Protein AF-C0CPM1-F1 (afdb_monomer_lite)

pLDDT: mean 82.63, std 15.67, range [38.72, 98.25]

Foldseek 3Di:
DDDDDAPQPFDDLLVPDPPWDKDQDDDPDDQDPVLQVQLVVVLCVVVVDPFDFPDKTWIATPNRTFIATCGPVDGRSRDDDRSGVSRVVSVVVSVVVVVVVVVVLVVLLVVLCVQQNPVLVVVLVVVVDPDLCSSCVSSVHDSVSVVVNLVSVCVVPPQWDDDDQWIFGSPPHTDIDGHDD

Structure (mmCIF, N/CA/C/O backbone):
data_AF-C0CPM1-F1
#
_entry.id   AF-C0CPM1-F1
#
loop_
_atom_site.group_PDB
_atom_site.id
_atom_site.type_symbol
_atom_site.label_atom_id
_atom_site.label_alt_id
_atom_site.label_comp_id
_atom_site.label_asym_id
_atom_site.label_entity_id
_atom_site.label_seq_id
_atom_site.pdbx_PDB_ins_code
_atom_site.Cartn_x
_atom_site.Cartn_y
_atom_site.Cartn_z
_atom_site.occupancy
_atom_site.B_iso_or_equiv
_atom_site.auth_seq_id
_atom_site.auth_comp_id
_atom_site.auth_asym_id
_atom_site.auth_atom_id
_atom_site.pdbx_PDB_model_num
ATOM 1 N N . MET A 1 1 ? -5.758 -14.896 -17.811 1.00 38.72 1 MET A N 1
ATOM 2 C CA . MET A 1 1 ? -4.512 -14.147 -17.535 1.00 38.72 1 MET A CA 1
ATOM 3 C C . MET A 1 1 ? -4.559 -12.844 -18.316 1.00 38.72 1 MET A C 1
ATOM 5 O O . MET A 1 1 ? -4.880 -12.919 -19.499 1.00 38.72 1 MET A O 1
ATOM 9 N N . PRO A 1 2 ? -4.287 -11.678 -17.707 1.00 47.44 2 PRO A N 1
ATOM 10 C CA . PRO A 1 2 ? -4.016 -10.478 -18.490 1.00 47.44 2 PRO A CA 1
ATOM 11 C C . PRO A 1 2 ? -2.809 -10.763 -19.391 1.00 47.44 2 PRO A C 1
ATOM 13 O O . PRO A 1 2 ? -1.779 -11.237 -18.920 1.00 47.44 2 PRO A O 1
ATOM 16 N N . SER A 1 3 ? -2.968 -10.552 -20.693 1.00 46.00 3 SER A N 1
ATOM 17 C CA . SER A 1 3 ? -1.900 -10.709 -21.679 1.00 46.00 3 SER A CA 1
ATOM 18 C C . SER A 1 3 ? -1.590 -9.335 -22.260 1.00 46.00 3 SER A C 1
ATOM 20 O O . SER A 1 3 ? -2.494 -8.619 -22.685 1.00 46.00 3 SER A O 1
ATOM 22 N N . PHE A 1 4 ? -0.315 -8.950 -22.231 1.00 62.12 4 PHE A N 1
ATOM 23 C CA . PHE A 1 4 ? 0.169 -7.730 -22.869 1.00 62.12 4 PHE A CA 1
ATOM 24 C C . PHE A 1 4 ? 1.006 -8.120 -24.078 1.00 62.12 4 PHE A C 1
ATOM 26 O O . PHE A 1 4 ? 1.959 -8.888 -23.960 1.00 62.12 4 PHE A O 1
ATOM 33 N N . TYR A 1 5 ? 0.634 -7.598 -25.243 1.00 59.12 5 TYR A N 1
ATOM 34 C CA . TYR A 1 5 ? 1.394 -7.802 -26.465 1.00 59.12 5 TYR A CA 1
ATOM 35 C C . TYR A 1 5 ? 2.477 -6.727 -26.563 1.00 59.12 5 TYR A C 1
ATOM 37 O O . TYR A 1 5 ? 2.170 -5.545 -26.723 1.00 59.12 5 TYR A O 1
ATOM 45 N N . LEU A 1 6 ? 3.741 -7.133 -26.445 1.00 64.19 6 LEU A N 1
ATOM 46 C CA . LEU A 1 6 ? 4.881 -6.251 -26.669 1.00 64.19 6 LEU A CA 1
ATOM 47 C C . LEU A 1 6 ? 5.277 -6.307 -28.145 1.00 64.19 6 LEU A C 1
ATOM 49 O O . LEU A 1 6 ? 5.733 -7.337 -28.641 1.00 64.19 6 LEU A O 1
ATOM 53 N N . GLY A 1 7 ? 5.130 -5.186 -28.849 1.00 62.69 7 GLY A N 1
ATOM 54 C CA . GLY A 1 7 ? 5.682 -5.017 -30.190 1.00 62.69 7 GLY A CA 1
ATOM 55 C C . GLY A 1 7 ? 7.200 -4.852 -30.127 1.00 62.69 7 GLY A C 1
ATOM 56 O O . GLY A 1 7 ? 7.696 -3.733 -30.191 1.00 62.69 7 GLY A O 1
ATOM 57 N N . LEU A 1 8 ? 7.941 -5.958 -30.003 1.00 66.25 8 LEU A N 1
ATOM 58 C CA . LEU A 1 8 ? 9.410 -5.963 -29.897 1.00 66.25 8 LEU A CA 1
ATOM 59 C C . LEU A 1 8 ? 10.130 -5.823 -31.251 1.00 66.25 8 LEU A C 1
ATOM 61 O O . LEU A 1 8 ? 11.308 -6.170 -31.374 1.00 66.25 8 LEU A O 1
ATOM 65 N N . SER A 1 9 ? 9.446 -5.325 -32.283 1.00 62.22 9 SER A N 1
ATOM 66 C CA . SER A 1 9 ? 10.083 -4.997 -33.559 1.00 62.22 9 SER A CA 1
ATOM 67 C C . SER A 1 9 ? 11.247 -4.041 -33.306 1.00 62.22 9 SER A C 1
ATOM 69 O O . SER A 1 9 ? 11.093 -3.069 -32.559 1.00 62.22 9 SER A O 1
ATOM 71 N N . ARG A 1 10 ? 12.410 -4.331 -33.904 1.00 56.56 10 ARG A N 1
ATOM 72 C CA . ARG A 1 10 ? 13.578 -3.447 -33.828 1.00 56.56 10 ARG A CA 1
ATOM 73 C C . ARG A 1 10 ? 13.168 -2.063 -34.327 1.00 56.56 10 ARG A C 1
ATOM 75 O O . ARG A 1 10 ? 12.603 -1.958 -35.414 1.00 56.56 10 ARG A O 1
ATOM 82 N N . LEU A 1 11 ? 13.420 -1.032 -33.524 1.00 55.28 11 LEU A N 1
ATOM 83 C CA . LEU A 1 11 ? 13.404 0.339 -34.020 1.00 55.28 11 LEU A CA 1
ATOM 84 C C . LEU A 1 11 ? 14.550 0.476 -35.034 1.00 55.28 11 LEU A C 1
ATOM 86 O O . LEU A 1 11 ? 15.657 -0.010 -34.788 1.00 55.28 11 LEU A O 1
ATOM 90 N N . TYR A 1 12 ? 14.255 1.058 -36.199 1.00 54.94 12 TYR A N 1
ATOM 91 C CA . TYR A 1 12 ? 15.292 1.515 -37.122 1.00 54.94 12 TYR A CA 1
ATOM 92 C C . TYR A 1 12 ? 16.168 2.547 -36.387 1.00 54.94 12 TYR A C 1
ATOM 94 O O . TYR A 1 12 ? 15.654 3.225 -35.493 1.00 54.94 12 TYR A O 1
ATOM 102 N N . PRO A 1 13 ? 17.476 2.641 -36.687 1.00 55.31 13 PRO A N 1
ATOM 103 C CA . PRO A 1 13 ? 18.354 3.603 -36.027 1.00 55.31 13 PRO A CA 1
ATOM 104 C C . PRO A 1 13 ? 17.777 5.017 -36.168 1.00 55.31 13 PRO A C 1
ATOM 106 O O . PRO A 1 13 ? 17.646 5.551 -37.268 1.00 55.31 13 PRO A O 1
ATOM 109 N N . LEU A 1 14 ? 17.401 5.597 -35.027 1.00 56.91 14 LEU A N 1
ATOM 110 C CA . LEU A 1 14 ? 16.623 6.836 -34.928 1.00 56.91 14 LEU A CA 1
ATOM 111 C C . LEU A 1 14 ? 17.344 8.052 -35.518 1.00 56.91 14 LEU A C 1
ATOM 113 O O . LEU A 1 14 ? 16.700 9.018 -35.911 1.00 56.91 14 LEU A O 1
ATOM 117 N N . GLY A 1 15 ? 18.674 7.990 -35.607 1.00 54.84 15 GLY A N 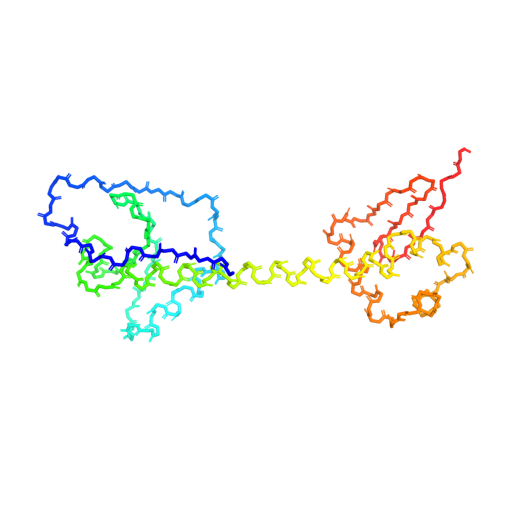1
ATOM 118 C CA . GLY A 1 15 ? 19.508 9.032 -36.203 1.00 54.84 15 GLY A CA 1
ATOM 119 C C . GLY A 1 15 ? 19.593 9.017 -37.734 1.00 54.84 15 GLY A C 1
ATOM 120 O O . GLY A 1 15 ? 20.201 9.925 -38.290 1.00 54.84 15 GLY A O 1
ATOM 121 N N . GLU A 1 16 ? 19.030 8.019 -38.426 1.00 53.62 16 GLU A N 1
ATOM 122 C CA . GLU A 1 16 ? 19.208 7.855 -39.883 1.00 53.62 16 GLU A CA 1
ATOM 123 C C . GLU A 1 16 ? 17.984 8.263 -40.723 1.00 53.62 16 GLU A C 1
ATOM 125 O O . GLU A 1 16 ? 18.062 8.272 -41.950 1.00 53.62 16 GLU A O 1
ATOM 130 N N . ASN A 1 17 ? 16.852 8.606 -40.098 1.00 53.59 17 ASN A N 1
ATOM 131 C CA . ASN A 1 17 ? 15.595 8.861 -40.806 1.00 53.59 17 ASN A CA 1
ATOM 132 C C . ASN A 1 17 ? 15.012 10.237 -40.443 1.00 53.59 17 ASN A C 1
ATOM 134 O O . ASN A 1 17 ? 14.315 10.390 -39.444 1.00 53.59 17 ASN A O 1
ATOM 138 N N . GLU A 1 18 ? 15.238 11.239 -41.300 1.00 53.31 18 GLU A N 1
ATOM 139 C CA . GLU A 1 18 ? 14.716 12.612 -41.135 1.00 53.31 18 GLU A CA 1
ATOM 140 C C . GLU A 1 18 ? 13.171 12.695 -41.150 1.00 53.31 18 GLU A C 1
ATOM 142 O O . GLU A 1 18 ? 12.595 13.728 -40.814 1.00 53.31 18 GLU A O 1
ATOM 147 N N . ALA A 1 19 ? 12.487 11.613 -41.543 1.00 51.62 19 ALA A N 1
ATOM 148 C CA . ALA A 1 19 ? 11.033 11.546 -41.682 1.00 51.62 19 ALA A CA 1
ATOM 149 C C . ALA A 1 19 ? 10.285 11.026 -40.435 1.00 51.62 19 ALA A C 1
ATOM 151 O O . ALA A 1 19 ? 9.052 11.056 -40.420 1.00 51.62 19 ALA A O 1
ATOM 152 N N . GLU A 1 20 ? 10.980 10.534 -39.402 1.00 55.59 20 GLU A N 1
ATOM 153 C CA . GLU A 1 20 ? 10.330 9.997 -38.199 1.00 55.59 20 GLU A CA 1
ATOM 154 C C . GLU A 1 20 ? 10.200 11.064 -37.102 1.00 55.59 20 GLU A C 1
ATOM 156 O O . GLU A 1 20 ? 11.176 11.529 -36.520 1.00 55.59 20 GLU A O 1
ATOM 161 N N . VAL A 1 21 ? 8.960 11.456 -36.797 1.00 56.69 21 VAL A N 1
ATOM 162 C CA . VAL A 1 21 ? 8.667 12.427 -35.735 1.00 56.69 21 VAL A CA 1
ATOM 163 C C . VAL A 1 21 ? 8.773 11.731 -34.377 1.00 56.69 21 VAL A C 1
ATOM 165 O O . VAL A 1 21 ? 7.881 10.977 -33.984 1.00 56.69 21 VAL A O 1
ATOM 168 N N . VAL A 1 22 ? 9.861 11.987 -33.651 1.00 57.53 22 VAL A N 1
ATOM 169 C CA . VAL A 1 22 ? 10.000 11.597 -32.242 1.00 57.53 22 VAL A CA 1
ATOM 170 C C . VAL A 1 22 ? 9.273 12.631 -31.385 1.00 57.53 22 VAL A C 1
ATOM 172 O O . VAL A 1 22 ? 9.709 13.774 -31.269 1.00 57.53 22 VAL A O 1
ATOM 175 N N . GLU A 1 23 ? 8.155 12.242 -30.772 1.00 58.88 23 GLU A N 1
ATOM 176 C CA . GLU A 1 23 ? 7.488 13.077 -29.772 1.00 58.88 23 GLU A CA 1
ATOM 177 C C . GLU A 1 23 ? 7.943 12.661 -28.368 1.00 58.88 23 GLU A C 1
ATOM 179 O O . GLU A 1 23 ? 7.639 11.561 -27.892 1.00 58.88 23 GLU A O 1
ATOM 184 N N . GLU A 1 24 ? 8.635 13.558 -27.662 1.00 55.34 24 GLU A N 1
ATOM 185 C CA . GLU A 1 24 ? 8.877 13.386 -26.231 1.00 55.34 24 GLU A CA 1
ATOM 186 C C . GLU A 1 24 ? 7.542 13.528 -25.483 1.00 55.34 24 GLU A C 1
ATOM 188 O O . GLU A 1 24 ? 6.875 14.567 -25.533 1.00 55.34 24 GLU A O 1
ATOM 193 N N . ARG A 1 25 ? 7.120 12.475 -24.774 1.00 56.03 25 ARG A N 1
ATOM 194 C CA . ARG A 1 25 ? 5.901 12.510 -23.956 1.00 56.03 25 ARG A CA 1
ATOM 195 C C . ARG A 1 25 ? 6.191 12.109 -22.521 1.00 56.03 25 ARG A C 1
ATOM 197 O O . ARG A 1 25 ? 6.781 11.072 -22.233 1.00 56.03 25 ARG A O 1
ATOM 204 N N . ARG A 1 26 ? 5.657 12.897 -21.587 1.00 51.38 26 ARG A N 1
ATOM 205 C CA . ARG A 1 26 ? 5.639 12.555 -20.160 1.00 51.38 26 ARG A CA 1
ATOM 206 C C . ARG A 1 26 ? 4.624 11.431 -19.922 1.00 51.38 26 ARG A C 1
ATOM 208 O O . ARG A 1 26 ? 3.449 11.578 -20.259 1.00 51.38 26 ARG A O 1
ATOM 215 N N . PHE A 1 27 ? 5.054 10.313 -19.332 1.00 54.59 27 PHE A N 1
ATOM 216 C CA . PHE A 1 27 ? 4.145 9.243 -18.906 1.00 54.59 27 PHE A CA 1
ATOM 217 C C . PHE A 1 27 ? 3.047 9.779 -17.967 1.00 54.59 27 PHE A C 1
ATOM 219 O O . PHE A 1 27 ? 3.302 10.639 -17.125 1.00 54.59 27 PHE A O 1
ATOM 226 N N . LYS A 1 28 ? 1.820 9.240 -18.085 1.00 47.41 28 LYS A N 1
ATOM 227 C CA . LYS A 1 28 ? 0.662 9.631 -17.250 1.00 47.41 28 LYS A CA 1
ATOM 228 C C . LYS A 1 28 ? 0.871 9.373 -15.750 1.00 47.41 28 LYS A C 1
ATOM 230 O O . LYS A 1 28 ? 0.289 10.085 -14.940 1.00 47.41 28 LYS A O 1
ATOM 235 N N . SER A 1 29 ? 1.685 8.382 -15.378 1.00 56.44 29 SER A N 1
ATOM 236 C CA . SER A 1 29 ? 2.079 8.103 -13.992 1.00 56.44 29 SER A CA 1
ATOM 237 C C . SER A 1 29 ? 3.554 8.435 -13.795 1.00 56.44 29 SER A C 1
ATOM 239 O O . SER A 1 29 ? 4.408 7.916 -14.516 1.00 56.44 29 SER A O 1
ATOM 241 N N . LYS A 1 30 ? 3.868 9.273 -12.806 1.00 65.75 30 LYS A N 1
ATOM 242 C CA . LYS A 1 30 ? 5.249 9.639 -12.488 1.00 65.75 30 LYS A CA 1
ATOM 243 C C . LYS A 1 30 ? 5.948 8.440 -11.835 1.00 65.75 30 LYS A C 1
ATOM 245 O O . LYS A 1 30 ? 5.470 7.936 -10.822 1.00 65.75 30 LYS A O 1
ATOM 250 N N . LEU A 1 31 ? 7.051 7.977 -12.421 1.00 79.00 31 LEU A N 1
ATOM 251 C CA . LEU A 1 31 ? 7.930 6.999 -11.777 1.00 79.00 31 LEU A CA 1
ATOM 252 C C . LEU A 1 31 ? 8.490 7.613 -10.493 1.00 79.00 31 LEU A C 1
ATOM 254 O O . LEU A 1 31 ? 8.891 8.780 -10.476 1.00 79.00 31 LEU A O 1
ATOM 258 N N . THR A 1 32 ? 8.497 6.835 -9.416 1.00 86.50 32 THR A N 1
ATOM 259 C CA . THR A 1 32 ? 9.147 7.237 -8.166 1.00 86.50 32 THR A CA 1
ATOM 260 C C . THR A 1 32 ? 10.669 7.104 -8.285 1.00 86.50 32 THR A C 1
ATOM 262 O O . THR A 1 32 ? 11.187 6.483 -9.213 1.00 86.50 32 THR A O 1
ATOM 265 N N . GLN A 1 33 ? 11.419 7.652 -7.326 1.00 84.56 33 GLN A N 1
ATOM 266 C CA . GLN A 1 33 ? 12.877 7.483 -7.323 1.00 84.56 33 GLN A CA 1
ATOM 267 C C . GLN A 1 33 ? 13.309 6.026 -7.101 1.00 84.56 33 GLN A C 1
ATOM 269 O O . GLN A 1 33 ? 14.330 5.597 -7.635 1.00 84.56 33 GLN A O 1
ATOM 274 N N . SER A 1 34 ? 12.532 5.242 -6.347 1.00 89.00 34 SER A N 1
ATOM 275 C CA . SER A 1 34 ? 12.764 3.801 -6.208 1.00 89.00 34 SER A CA 1
ATOM 276 C C . SER A 1 34 ? 12.484 3.051 -7.507 1.00 89.00 34 SER A C 1
ATOM 278 O O . SER A 1 34 ? 13.258 2.165 -7.853 1.00 89.00 34 SER A O 1
ATOM 280 N N . ASP A 1 35 ? 11.441 3.443 -8.249 1.00 88.56 35 ASP A N 1
ATOM 281 C CA . ASP A 1 35 ? 11.129 2.869 -9.564 1.00 88.56 35 ASP A CA 1
ATOM 282 C C . ASP A 1 35 ? 12.293 3.098 -10.540 1.00 88.56 35 ASP A C 1
ATOM 284 O O . ASP A 1 35 ? 12.771 2.163 -11.177 1.00 88.56 35 ASP A O 1
ATOM 288 N N . LEU A 1 36 ? 12.797 4.337 -10.609 1.00 85.62 36 LEU A N 1
ATOM 289 C CA . LEU A 1 36 ? 13.939 4.699 -11.453 1.00 85.62 36 LEU A CA 1
ATOM 290 C C . LEU A 1 36 ? 15.206 3.937 -11.061 1.00 85.62 36 LEU A C 1
ATOM 292 O O . LEU A 1 36 ? 15.891 3.395 -11.926 1.00 85.62 36 LEU A O 1
ATOM 296 N N . ARG A 1 37 ? 15.497 3.840 -9.759 1.00 89.25 37 ARG A N 1
ATOM 297 C CA . ARG A 1 37 ? 16.634 3.057 -9.261 1.00 89.25 37 ARG A CA 1
ATOM 298 C C . ARG A 1 37 ? 16.506 1.587 -9.654 1.00 89.25 37 ARG A C 1
ATOM 300 O O . ARG A 1 37 ? 17.475 1.011 -10.129 1.00 89.25 37 ARG A O 1
ATOM 307 N N . TRP A 1 38 ? 15.325 0.992 -9.489 1.00 92.31 38 TRP A N 1
ATOM 308 C CA . TRP A 1 38 ? 15.080 -0.397 -9.872 1.00 92.31 38 TRP A CA 1
ATOM 309 C C . TRP A 1 38 ? 15.298 -0.608 -11.374 1.00 92.31 38 TRP A C 1
ATOM 311 O O . TRP A 1 38 ? 16.003 -1.541 -11.756 1.00 92.31 38 TRP A O 1
ATOM 321 N N . LEU A 1 39 ? 14.764 0.280 -12.220 1.00 89.56 39 LEU A N 1
ATOM 322 C CA . LEU A 1 39 ? 14.945 0.213 -13.673 1.00 89.56 39 LEU A CA 1
ATOM 323 C C . LEU A 1 39 ? 16.423 0.287 -14.056 1.00 89.56 39 LEU A C 1
ATOM 325 O O . LEU A 1 39 ? 16.907 -0.592 -14.761 1.00 89.56 39 LEU A O 1
ATOM 329 N N . LEU A 1 40 ? 17.145 1.295 -13.560 1.00 87.12 40 LEU A N 1
ATOM 330 C CA . LEU A 1 40 ? 18.551 1.517 -13.900 1.00 87.12 40 LEU A CA 1
ATOM 331 C C . LEU A 1 40 ? 19.455 0.388 -13.416 1.00 87.12 40 LEU A C 1
ATOM 333 O O . LEU A 1 40 ? 20.308 -0.068 -14.173 1.00 87.12 40 LEU A O 1
ATOM 337 N N . THR A 1 41 ? 19.252 -0.099 -12.190 1.00 89.81 41 THR A N 1
ATOM 338 C CA . THR A 1 41 ? 20.017 -1.233 -11.666 1.00 89.81 41 THR A CA 1
ATOM 339 C C . THR A 1 41 ? 19.823 -2.469 -12.541 1.00 89.81 41 THR A C 1
ATOM 341 O O . THR A 1 41 ? 20.802 -3.088 -12.945 1.00 89.81 41 THR A O 1
ATOM 344 N N . ASN A 1 42 ? 18.581 -2.821 -12.890 1.00 91.44 42 ASN A N 1
ATOM 345 C CA . ASN A 1 42 ? 18.325 -3.997 -13.725 1.00 91.44 42 ASN A CA 1
ATOM 346 C C . ASN A 1 42 ? 18.818 -3.808 -15.163 1.00 91.44 42 ASN A C 1
ATOM 348 O O . ASN A 1 42 ? 19.394 -4.728 -15.733 1.00 91.44 42 ASN A O 1
ATOM 352 N N . TYR A 1 43 ? 18.643 -2.616 -15.731 1.00 87.94 43 TYR A N 1
ATOM 353 C CA . TYR A 1 43 ? 19.133 -2.281 -17.064 1.00 87.94 43 TYR A CA 1
ATOM 354 C C . TYR A 1 43 ? 20.656 -2.448 -17.164 1.00 87.94 43 TYR A C 1
ATOM 356 O O . TYR A 1 43 ? 21.137 -3.166 -18.042 1.00 87.94 43 TYR A O 1
ATOM 364 N N . LYS A 1 44 ? 21.405 -1.860 -16.219 1.00 86.25 44 LYS A N 1
ATOM 365 C CA . LYS A 1 44 ? 22.867 -1.991 -16.133 1.00 86.25 44 LYS A CA 1
ATOM 366 C C . LYS A 1 44 ? 23.301 -3.435 -15.947 1.00 86.25 44 LYS A C 1
ATOM 368 O O . LYS A 1 44 ? 24.175 -3.899 -16.670 1.00 86.25 44 LYS A O 1
ATOM 373 N N . ASN A 1 45 ? 22.657 -4.154 -15.029 1.00 89.56 45 ASN A N 1
ATOM 374 C CA . ASN A 1 45 ? 22.992 -5.547 -14.748 1.00 89.56 45 ASN A CA 1
ATOM 375 C C . ASN A 1 45 ? 22.785 -6.448 -15.976 1.00 89.56 45 ASN A C 1
ATOM 377 O O . ASN A 1 45 ? 23.621 -7.302 -16.250 1.00 89.56 45 ASN A O 1
ATOM 381 N N . ILE A 1 46 ? 21.693 -6.263 -16.726 1.00 89.19 46 ILE A N 1
ATOM 382 C CA . ILE A 1 46 ? 21.369 -7.104 -17.889 1.00 89.19 46 ILE A CA 1
ATOM 383 C C . ILE A 1 46 ?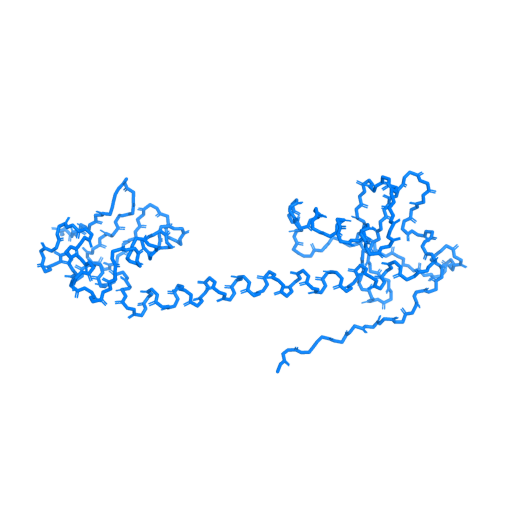 22.313 -6.826 -19.060 1.00 89.19 46 ILE A C 1
ATOM 385 O O . ILE A 1 46 ? 22.776 -7.765 -19.703 1.00 89.19 46 ILE A O 1
ATOM 389 N N . LEU A 1 47 ? 22.610 -5.554 -19.339 1.00 84.31 47 LEU A N 1
ATOM 390 C CA . LEU A 1 47 ? 23.509 -5.178 -20.434 1.00 84.31 47 LEU A CA 1
ATOM 391 C C . LEU A 1 47 ? 24.988 -5.181 -20.033 1.00 84.31 47 LEU A C 1
ATOM 393 O O . LEU A 1 47 ? 25.835 -4.909 -20.876 1.00 84.31 47 LEU A O 1
ATOM 397 N N . SER A 1 48 ? 25.297 -5.495 -18.770 1.00 85.25 48 SER A N 1
ATOM 398 C CA . SER A 1 48 ? 26.648 -5.397 -18.200 1.00 85.25 48 SER A CA 1
ATOM 399 C C . SER A 1 48 ? 27.290 -4.022 -18.446 1.00 85.25 48 SER A C 1
ATOM 401 O O . SER A 1 48 ? 28.466 -3.927 -18.780 1.00 85.25 48 SER A O 1
ATOM 403 N N . ILE A 1 49 ? 26.494 -2.954 -18.322 1.00 80.81 49 ILE A N 1
ATOM 404 C CA . ILE A 1 49 ? 26.941 -1.571 -18.533 1.00 80.81 49 ILE A CA 1
ATOM 405 C C . ILE A 1 49 ? 27.519 -1.025 -17.229 1.00 80.81 49 ILE A C 1
ATOM 407 O O . ILE A 1 49 ? 26.810 -0.911 -16.224 1.00 80.81 49 ILE A O 1
ATOM 411 N N . GLU A 1 50 ? 28.787 -0.628 -17.276 1.00 79.19 50 GLU A N 1
ATOM 412 C CA . GLU A 1 50 ? 29.465 0.079 -16.182 1.00 79.19 50 GLU A CA 1
ATOM 413 C C . GLU A 1 50 ? 29.314 1.606 -16.286 1.00 79.19 50 GLU A C 1
ATOM 415 O O . GLU A 1 50 ? 29.487 2.309 -15.289 1.00 79.19 50 GLU A O 1
ATOM 420 N N . ASP A 1 51 ? 28.908 2.110 -17.457 1.00 76.19 51 ASP A N 1
ATOM 421 C CA . ASP A 1 51 ? 28.781 3.537 -17.750 1.00 76.19 51 ASP A CA 1
ATOM 422 C C . ASP A 1 51 ? 27.871 4.276 -16.764 1.00 76.19 51 ASP A C 1
ATOM 424 O O . ASP A 1 51 ? 26.898 3.747 -16.196 1.00 76.19 51 ASP A O 1
ATOM 428 N N . THR A 1 52 ? 28.158 5.561 -16.579 1.00 80.94 52 THR A N 1
ATOM 429 C CA . THR A 1 52 ? 27.274 6.442 -15.819 1.00 80.94 52 THR A CA 1
ATOM 430 C C . THR A 1 52 ? 26.029 6.725 -16.650 1.00 80.94 52 THR A C 1
ATOM 432 O O . THR A 1 52 ? 26.113 7.215 -17.767 1.00 80.94 52 THR A O 1
ATOM 435 N N . ILE A 1 53 ? 24.859 6.418 -16.089 1.00 79.25 53 ILE A N 1
ATOM 436 C CA . ILE A 1 53 ? 23.575 6.764 -16.699 1.00 79.25 53 ILE A CA 1
ATOM 437 C C . ILE A 1 53 ? 23.084 8.034 -16.018 1.00 79.25 53 ILE A C 1
ATOM 439 O O . ILE A 1 53 ? 22.838 8.018 -14.811 1.00 79.25 53 ILE A O 1
ATOM 443 N N . GLU A 1 54 ? 22.943 9.114 -16.781 1.00 79.25 54 GLU A N 1
ATOM 444 C CA . GLU A 1 54 ? 22.516 10.412 -16.257 1.00 79.25 54 GLU A CA 1
ATOM 445 C C . GLU A 1 54 ? 21.007 10.447 -16.021 1.00 79.25 54 GLU A C 1
ATOM 447 O O . GLU A 1 54 ? 20.528 10.956 -15.005 1.00 79.25 54 GLU A O 1
ATOM 452 N N . SER A 1 55 ? 20.237 9.894 -16.960 1.00 77.31 55 SER A N 1
ATOM 453 C CA . SER A 1 55 ? 18.777 9.914 -16.899 1.00 77.31 55 SER A CA 1
ATOM 454 C C . SER A 1 55 ? 18.125 8.884 -17.824 1.00 77.31 55 SER A C 1
ATOM 456 O O . SER A 1 55 ? 18.775 8.298 -18.693 1.00 77.31 55 SER A O 1
ATOM 458 N N . ILE A 1 56 ? 16.815 8.684 -17.640 1.00 78.12 56 ILE A N 1
ATOM 459 C CA . ILE A 1 56 ? 15.959 7.937 -18.566 1.00 78.12 56 ILE A CA 1
ATOM 460 C C . ILE A 1 56 ? 15.017 8.924 -19.257 1.00 78.12 56 ILE A C 1
ATOM 462 O O . ILE A 1 56 ? 14.240 9.610 -18.585 1.00 78.12 56 ILE A O 1
ATOM 466 N N . SER A 1 57 ? 15.053 8.941 -20.585 1.00 75.00 57 SER A N 1
ATOM 467 C CA . SER A 1 57 ? 14.141 9.698 -21.444 1.00 75.00 57 SER A CA 1
ATOM 468 C C . SER A 1 57 ? 12.993 8.800 -21.894 1.00 75.00 57 SER A C 1
ATOM 470 O O . SER A 1 57 ? 13.213 7.672 -22.327 1.00 75.00 57 SER A O 1
ATOM 472 N N . ASN A 1 58 ? 11.757 9.287 -21.796 1.00 75.62 58 ASN A N 1
ATOM 473 C CA . ASN A 1 58 ? 10.570 8.553 -22.237 1.00 75.62 58 ASN A CA 1
ATOM 474 C C . ASN A 1 58 ? 10.110 9.101 -23.582 1.00 75.62 58 ASN A C 1
ATOM 476 O O . ASN A 1 58 ? 9.901 10.307 -23.711 1.00 75.62 58 ASN A O 1
ATOM 480 N N . TYR A 1 59 ? 9.905 8.226 -24.560 1.00 70.50 59 TYR A N 1
ATOM 481 C CA . TYR A 1 59 ? 9.555 8.639 -25.915 1.00 70.50 59 TYR A CA 1
ATOM 482 C C . TYR A 1 59 ? 8.455 7.760 -26.515 1.00 70.50 59 TYR A C 1
ATOM 484 O O . TYR A 1 59 ? 8.259 6.599 -26.133 1.00 70.50 59 TYR A O 1
ATOM 492 N N . GLU A 1 60 ? 7.716 8.326 -27.468 1.00 68.25 60 GLU A N 1
ATOM 493 C CA . GLU A 1 60 ? 6.764 7.600 -28.305 1.00 68.25 60 GLU A CA 1
ATOM 494 C C . GLU A 1 60 ? 7.156 7.776 -29.775 1.00 68.25 60 GLU A C 1
ATOM 496 O O . GLU A 1 60 ? 7.276 8.897 -30.260 1.00 68.25 60 GLU A O 1
ATOM 501 N N . ILE A 1 61 ? 7.362 6.663 -30.482 1.00 66.25 61 ILE A N 1
ATOM 502 C CA . ILE A 1 61 ? 7.742 6.644 -31.902 1.00 66.25 61 ILE A CA 1
ATOM 503 C C . ILE A 1 61 ? 6.809 5.683 -32.614 1.00 66.25 61 ILE A C 1
ATOM 505 O O . ILE A 1 61 ? 6.673 4.534 -32.198 1.00 66.25 61 ILE A O 1
ATOM 509 N N . ASN A 1 62 ? 6.121 6.136 -33.664 1.00 63.81 62 ASN A N 1
ATOM 510 C CA . ASN A 1 62 ? 5.165 5.308 -34.412 1.00 63.81 62 ASN A CA 1
ATOM 511 C C . ASN A 1 62 ? 4.146 4.575 -33.499 1.00 63.81 62 ASN A C 1
ATOM 513 O O . ASN A 1 62 ? 3.790 3.423 -33.746 1.00 63.81 62 ASN A O 1
ATOM 517 N N . LYS A 1 63 ? 3.680 5.236 -32.421 1.00 64.94 63 LYS A N 1
ATOM 518 C CA . LYS A 1 63 ? 2.808 4.694 -31.347 1.00 64.94 63 LYS A CA 1
ATOM 519 C C . LYS A 1 63 ? 3.447 3.634 -30.432 1.00 64.94 63 LYS A C 1
ATOM 521 O O . LYS A 1 63 ? 2.792 3.151 -29.506 1.00 64.94 63 LYS A O 1
ATOM 526 N N . LYS A 1 64 ? 4.714 3.274 -30.649 1.00 65.50 64 LYS A N 1
ATOM 527 C CA . LYS A 1 64 ? 5.518 2.452 -29.737 1.00 65.50 64 LYS A CA 1
ATOM 528 C C . LYS A 1 64 ? 6.048 3.351 -28.624 1.00 65.50 64 LYS A C 1
ATOM 530 O O . LYS A 1 64 ? 6.774 4.305 -28.884 1.00 65.50 64 LYS A O 1
ATOM 535 N N . ARG A 1 65 ? 5.674 3.052 -27.381 1.00 70.75 65 ARG A N 1
ATOM 536 C CA . ARG A 1 65 ? 6.179 3.754 -26.193 1.00 70.75 65 ARG A CA 1
ATOM 537 C C . ARG A 1 65 ? 7.381 3.017 -25.642 1.00 70.75 65 ARG A C 1
ATOM 539 O O . ARG A 1 65 ? 7.309 1.806 -25.445 1.00 70.75 65 ARG A O 1
ATOM 546 N N . SER A 1 66 ? 8.451 3.744 -25.365 1.00 73.00 66 SER A N 1
ATOM 547 C CA . SER A 1 66 ? 9.669 3.172 -24.808 1.00 73.00 66 SER A CA 1
ATOM 548 C C . SER A 1 66 ? 10.375 4.181 -23.908 1.00 73.00 66 SER A C 1
ATOM 550 O O . SER A 1 66 ? 9.993 5.350 -23.825 1.00 73.00 66 SER A O 1
ATOM 552 N N . GLY A 1 67 ? 11.393 3.702 -23.205 1.00 75.94 67 GLY A N 1
ATOM 553 C CA . GLY A 1 67 ? 12.384 4.563 -22.581 1.00 75.94 67 GLY A CA 1
ATOM 554 C C . GLY A 1 67 ? 13.742 4.349 -23.224 1.00 75.94 67 GLY A C 1
ATOM 555 O O . GLY A 1 67 ? 14.019 3.297 -23.808 1.00 75.94 67 GLY A O 1
ATOM 556 N N . GLY A 1 68 ? 14.580 5.361 -23.100 1.00 76.69 68 GLY A N 1
ATOM 557 C CA . GLY A 1 68 ? 15.961 5.359 -23.528 1.00 76.69 68 GLY A CA 1
ATOM 558 C C . GLY A 1 68 ? 16.855 5.894 -22.427 1.00 76.69 68 GLY A C 1
ATOM 559 O O . GLY A 1 68 ? 16.435 6.708 -21.609 1.00 76.69 68 GLY A O 1
ATOM 560 N N . VAL A 1 69 ? 18.073 5.382 -22.384 1.00 79.00 69 VAL A N 1
ATOM 561 C CA . VAL A 1 69 ? 19.096 5.799 -21.431 1.00 79.00 69 VAL A CA 1
ATOM 562 C C . VAL A 1 69 ? 19.966 6.866 -22.081 1.00 79.00 69 VAL A C 1
ATOM 564 O O . VAL A 1 69 ? 20.309 6.732 -23.251 1.00 79.00 69 VAL A O 1
ATOM 567 N N . ASN A 1 70 ? 20.304 7.894 -21.306 1.00 77.69 70 ASN A N 1
ATOM 568 C CA . ASN A 1 70 ? 21.228 8.952 -21.698 1.00 77.69 70 ASN A CA 1
ATOM 569 C C . ASN A 1 70 ? 22.502 8.788 -20.855 1.00 77.69 70 ASN A C 1
ATOM 571 O O . ASN A 1 70 ? 22.417 8.707 -19.619 1.00 77.69 70 ASN A O 1
ATOM 575 N N . THR A 1 71 ? 23.658 8.717 -21.507 1.00 78.50 71 THR A N 1
ATOM 576 C CA . THR A 1 71 ? 24.983 8.714 -20.873 1.00 78.50 71 THR A CA 1
ATOM 577 C C . THR A 1 71 ? 25.798 9.909 -21.379 1.00 78.50 71 THR A C 1
ATOM 579 O O . THR A 1 71 ? 25.386 10.568 -22.338 1.00 78.50 71 THR A O 1
ATOM 582 N N . PRO A 1 72 ? 26.958 10.209 -20.770 1.00 79.56 72 PRO A N 1
ATOM 583 C CA . PRO A 1 72 ? 27.849 11.246 -21.286 1.00 79.56 72 PRO A CA 1
ATOM 584 C C . PRO A 1 72 ? 28.344 10.984 -22.719 1.00 79.56 72 PRO A C 1
ATOM 586 O O . PRO A 1 72 ? 28.653 11.921 -23.452 1.00 79.56 72 PRO A O 1
ATOM 589 N N . GLU A 1 73 ? 28.453 9.715 -23.114 1.00 74.94 73 GLU A N 1
ATOM 590 C CA . GLU A 1 73 ? 29.032 9.285 -24.387 1.00 74.94 73 GLU A CA 1
ATOM 591 C C . GLU A 1 73 ? 27.990 9.085 -25.492 1.00 74.94 73 GLU A C 1
ATOM 593 O O . GLU A 1 73 ? 28.312 9.251 -26.670 1.00 74.94 73 GLU A O 1
ATOM 598 N N . TYR A 1 74 ? 26.754 8.717 -25.143 1.00 71.81 74 TYR A N 1
ATOM 599 C CA . TYR A 1 74 ? 25.677 8.520 -26.108 1.00 71.81 74 TYR A CA 1
ATOM 600 C C . TYR A 1 74 ? 24.306 8.871 -25.535 1.00 71.81 74 TYR A C 1
ATOM 602 O O . TYR A 1 74 ? 23.991 8.638 -24.368 1.00 71.81 74 TYR A O 1
ATOM 610 N N . ASP A 1 75 ? 23.465 9.407 -26.413 1.00 72.69 75 ASP A N 1
ATOM 611 C CA . ASP A 1 75 ? 22.078 9.727 -26.113 1.00 72.69 75 ASP A CA 1
ATOM 612 C C . ASP A 1 75 ? 21.132 8.640 -26.649 1.00 72.69 75 ASP A C 1
ATOM 614 O O . ASP A 1 75 ? 21.504 7.861 -27.530 1.00 72.69 75 ASP A O 1
ATOM 618 N N . TYR A 1 76 ? 19.884 8.608 -26.173 1.00 71.81 76 TYR A N 1
ATOM 619 C CA . TYR A 1 76 ? 18.909 7.580 -26.532 1.00 71.81 76 TYR A CA 1
ATOM 620 C C . TYR A 1 76 ? 18.576 7.516 -28.030 1.00 71.81 76 TYR A C 1
ATOM 622 O O . TYR A 1 76 ? 18.069 6.498 -28.509 1.00 71.81 76 TYR A O 1
ATOM 630 N N . LEU A 1 77 ? 18.841 8.596 -28.767 1.00 68.19 77 LEU A N 1
ATOM 631 C CA . LEU A 1 77 ? 18.680 8.680 -30.219 1.00 68.19 77 LEU A CA 1
ATOM 632 C C . LEU A 1 77 ? 19.780 7.921 -30.980 1.00 68.19 77 LEU A C 1
ATOM 634 O O . LEU A 1 77 ? 19.557 7.478 -32.105 1.00 68.19 77 LEU A O 1
ATOM 638 N N . SER A 1 78 ? 20.939 7.704 -30.357 1.00 64.81 78 SER A N 1
ATOM 639 C CA . SER A 1 78 ? 22.066 6.954 -30.928 1.00 64.81 78 SER A CA 1
ATOM 640 C C . SER A 1 78 ? 21.911 5.434 -30.764 1.00 64.81 78 SER A C 1
ATOM 642 O O . SER A 1 78 ? 22.800 4.663 -31.130 1.00 64.81 78 SER A O 1
ATOM 644 N N . ASN A 1 79 ? 20.782 4.976 -30.213 1.00 60.38 79 ASN A N 1
ATOM 645 C CA . ASN A 1 79 ? 20.606 3.600 -29.766 1.00 60.38 79 ASN A CA 1
ATOM 646 C C . ASN A 1 79 ? 20.320 2.642 -30.928 1.00 60.38 79 ASN A C 1
ATOM 648 O O . ASN A 1 79 ? 19.188 2.481 -31.380 1.00 60.38 79 ASN A O 1
ATOM 652 N N . SER A 1 80 ? 21.355 1.916 -31.337 1.00 54.25 80 SER A N 1
ATOM 653 C CA . SER A 1 80 ? 21.272 0.752 -32.215 1.00 54.25 80 SER A CA 1
ATOM 654 C C . SER A 1 80 ? 21.778 -0.462 -31.438 1.00 54.25 80 SER A C 1
ATOM 656 O O . SER A 1 80 ? 22.983 -0.568 -31.238 1.00 54.25 80 SER A O 1
ATOM 658 N N . SER A 1 81 ? 20.863 -1.321 -30.940 1.00 53.47 81 SER A N 1
ATOM 659 C CA . SER A 1 81 ? 21.072 -2.732 -30.488 1.00 53.47 81 SER A CA 1
ATOM 660 C C . SER A 1 81 ? 20.209 -3.167 -29.278 1.00 53.47 81 SER A C 1
ATOM 662 O O . SER A 1 81 ? 20.724 -3.638 -28.270 1.00 53.47 81 SER A O 1
ATOM 664 N N . GLY A 1 82 ? 18.874 -3.067 -29.346 1.00 59.81 82 GLY A N 1
ATOM 665 C CA . GLY A 1 82 ? 17.969 -3.782 -28.415 1.00 59.81 82 GLY A CA 1
ATOM 666 C C . GLY A 1 82 ? 17.765 -3.173 -27.018 1.00 59.81 82 GLY A C 1
ATOM 667 O O . GLY A 1 82 ? 17.019 -3.733 -26.211 1.00 59.81 82 GLY A O 1
ATOM 668 N N . GLN A 1 83 ? 18.372 -2.015 -26.747 1.00 72.06 83 GLN A N 1
ATOM 669 C CA . GLN A 1 83 ? 18.191 -1.234 -25.518 1.00 72.06 83 GLN A CA 1
ATOM 670 C C . GLN A 1 83 ? 16.733 -0.773 -25.307 1.00 72.06 83 GLN A C 1
ATOM 672 O O . GLN A 1 83 ? 16.222 -0.785 -24.187 1.00 72.06 83 GLN A O 1
ATOM 677 N N . ASP A 1 84 ? 16.031 -0.440 -26.393 1.00 71.19 84 ASP A N 1
ATOM 678 C CA . ASP A 1 84 ? 14.622 -0.029 -26.406 1.00 71.19 84 ASP A CA 1
ATOM 679 C C . ASP A 1 84 ? 13.685 -1.166 -25.969 1.00 71.19 84 ASP A C 1
ATOM 681 O O . ASP A 1 84 ? 12.783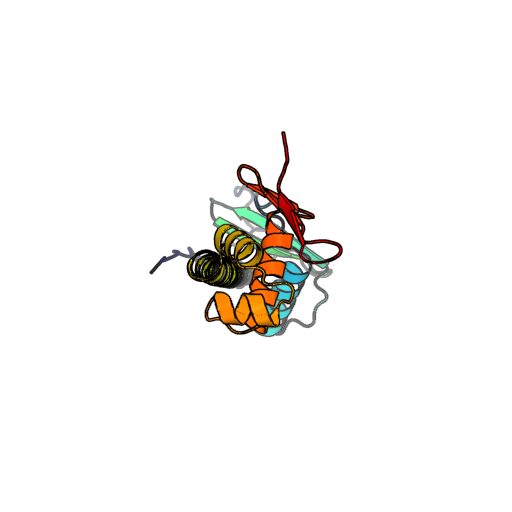 -0.985 -25.147 1.00 71.19 84 ASP A O 1
ATOM 685 N N . ASN A 1 85 ? 13.917 -2.364 -26.503 1.00 78.12 85 ASN A N 1
ATOM 686 C CA . ASN A 1 85 ? 13.135 -3.552 -26.197 1.00 78.12 85 ASN A CA 1
ATOM 687 C C . ASN A 1 85 ? 13.361 -3.998 -24.751 1.00 78.12 85 ASN A C 1
ATOM 689 O O . ASN A 1 85 ? 12.401 -4.353 -24.067 1.00 78.12 85 ASN A O 1
ATOM 693 N N . LEU A 1 86 ? 14.605 -3.927 -24.263 1.00 83.12 86 LEU A N 1
ATOM 694 C CA . LEU A 1 86 ? 14.903 -4.197 -22.861 1.00 83.12 86 LEU A CA 1
ATOM 695 C C . LEU A 1 86 ? 14.157 -3.227 -21.942 1.00 83.12 86 LEU A C 1
ATOM 697 O O . LEU A 1 86 ? 13.507 -3.660 -20.992 1.00 83.12 86 LEU A O 1
ATOM 701 N N . MET A 1 87 ? 14.204 -1.929 -22.239 1.00 82.81 87 MET A N 1
ATOM 702 C CA . MET A 1 87 ? 13.532 -0.931 -21.416 1.00 82.81 87 MET A CA 1
ATOM 703 C C . MET A 1 87 ? 12.010 -1.151 -21.374 1.00 82.81 87 MET A C 1
ATOM 705 O O . MET A 1 87 ? 11.408 -1.083 -20.305 1.00 82.81 87 MET A O 1
ATOM 709 N N . GLN A 1 88 ? 11.377 -1.510 -22.496 1.00 81.19 88 GLN A N 1
ATOM 710 C CA . GLN A 1 88 ? 9.956 -1.892 -22.521 1.00 81.19 88 GLN A CA 1
ATOM 711 C C . GLN A 1 88 ? 9.643 -3.120 -21.662 1.00 81.19 88 GLN A C 1
ATOM 713 O O . GLN A 1 88 ? 8.640 -3.122 -20.945 1.00 81.19 88 GLN A O 1
ATOM 718 N N . ILE A 1 89 ? 10.488 -4.154 -21.710 1.00 86.12 89 ILE A N 1
ATOM 719 C CA . ILE A 1 89 ? 10.328 -5.349 -20.872 1.00 86.12 89 ILE A CA 1
ATOM 720 C C . ILE A 1 89 ? 10.431 -4.971 -19.391 1.00 86.12 89 ILE A C 1
ATOM 722 O O . ILE A 1 89 ? 9.598 -5.397 -18.592 1.00 86.12 89 ILE A O 1
ATOM 726 N N . LEU A 1 90 ? 11.407 -4.137 -19.028 1.00 88.81 90 LEU A N 1
ATOM 727 C CA . LEU A 1 90 ? 11.594 -3.670 -17.655 1.00 88.81 90 LEU A CA 1
ATOM 728 C C . LEU A 1 90 ? 10.419 -2.811 -17.176 1.00 88.81 90 LEU A C 1
ATOM 730 O O . LEU A 1 90 ? 9.944 -3.014 -16.060 1.00 88.81 90 LEU A O 1
ATOM 734 N N . TYR A 1 91 ? 9.889 -1.917 -18.015 1.00 85.69 91 TYR A N 1
ATOM 735 C CA . TYR A 1 91 ? 8.670 -1.167 -17.703 1.00 85.69 91 TYR A CA 1
ATOM 736 C C . TYR A 1 91 ? 7.470 -2.076 -17.467 1.00 85.69 91 TYR A C 1
ATOM 738 O O . TYR A 1 91 ? 6.738 -1.886 -16.492 1.00 85.69 91 TYR A O 1
ATOM 746 N N . LEU A 1 92 ? 7.266 -3.064 -18.340 1.00 86.94 92 LEU A N 1
ATOM 747 C CA . LEU A 1 92 ? 6.175 -4.017 -18.196 1.00 86.94 92 LEU A CA 1
ATOM 748 C C . LEU A 1 92 ? 6.321 -4.806 -16.891 1.00 86.94 92 LEU A C 1
ATOM 750 O O . LEU A 1 92 ? 5.369 -4.887 -16.117 1.00 86.94 92 LEU A O 1
ATOM 754 N N . LEU A 1 93 ? 7.512 -5.335 -16.611 1.00 91.25 93 LEU A N 1
ATOM 755 C CA . LEU A 1 93 ? 7.776 -6.092 -15.391 1.00 91.25 93 LEU A CA 1
ATOM 756 C C . LEU A 1 93 ? 7.567 -5.235 -14.137 1.00 91.25 93 LEU A C 1
ATOM 758 O O . LEU A 1 93 ? 6.871 -5.665 -13.219 1.00 91.25 93 LEU A O 1
ATOM 762 N N . LEU A 1 94 ? 8.083 -4.003 -14.119 1.00 89.88 94 LEU A N 1
ATOM 763 C CA . LEU A 1 94 ? 7.851 -3.061 -13.025 1.00 89.88 94 LEU A CA 1
ATOM 764 C C . LEU A 1 94 ? 6.354 -2.794 -12.826 1.00 89.88 94 LEU A C 1
ATOM 766 O O . LEU A 1 94 ? 5.882 -2.773 -11.691 1.00 89.88 94 LEU A O 1
ATOM 770 N N . SER A 1 95 ? 5.591 -2.631 -13.911 1.00 87.31 95 SER A N 1
ATOM 771 C CA . SER A 1 95 ? 4.141 -2.435 -13.818 1.00 87.31 95 SER A CA 1
ATOM 772 C C . SER A 1 95 ? 3.437 -3.633 -13.176 1.00 87.31 95 SER A C 1
ATOM 774 O O . SER A 1 95 ? 2.556 -3.437 -12.345 1.00 87.31 95 SER A O 1
ATOM 776 N N . PHE A 1 96 ? 3.873 -4.862 -13.476 1.00 89.31 96 PHE A N 1
ATOM 777 C CA . PHE A 1 96 ? 3.343 -6.070 -12.847 1.00 89.31 96 PHE A CA 1
ATOM 778 C C . PHE A 1 96 ? 3.732 -6.195 -11.377 1.00 89.31 96 PHE A C 1
ATOM 780 O O . PHE A 1 96 ? 2.893 -6.589 -10.574 1.00 89.31 96 PHE A O 1
ATOM 787 N N . ILE A 1 97 ? 4.966 -5.839 -11.011 1.00 89.88 97 ILE A N 1
ATOM 788 C CA . ILE A 1 97 ? 5.411 -5.822 -9.610 1.00 89.88 97 ILE A CA 1
ATOM 789 C C . ILE A 1 97 ? 4.547 -4.851 -8.799 1.00 89.88 97 ILE A C 1
ATOM 791 O O . ILE A 1 97 ? 4.040 -5.209 -7.737 1.00 89.88 97 ILE A O 1
ATOM 795 N N . LYS A 1 98 ? 4.333 -3.637 -9.320 1.00 88.44 98 LYS A N 1
ATOM 796 C CA . LYS A 1 98 ? 3.492 -2.622 -8.670 1.00 88.44 98 LYS A CA 1
ATOM 797 C C . LYS A 1 98 ? 2.050 -3.089 -8.558 1.00 88.44 98 LYS A C 1
ATOM 799 O O . LYS A 1 98 ? 1.485 -3.048 -7.472 1.00 88.44 98 LYS A O 1
ATOM 804 N N . LEU A 1 99 ? 1.504 -3.612 -9.654 1.00 88.25 99 LEU A N 1
ATOM 805 C CA . LEU A 1 99 ? 0.161 -4.168 -9.677 1.00 88.25 99 LEU A CA 1
ATOM 806 C C . LEU A 1 99 ? 0.015 -5.270 -8.620 1.00 88.25 99 LEU A C 1
ATOM 808 O O . LEU A 1 99 ? -0.905 -5.214 -7.817 1.00 88.25 99 LEU A O 1
ATOM 812 N N . HIS A 1 100 ? 0.930 -6.240 -8.569 1.00 89.94 100 HIS A N 1
ATOM 813 C CA . HIS A 1 100 ? 0.894 -7.319 -7.579 1.00 89.94 100 HIS A CA 1
ATOM 814 C C . HIS A 1 100 ? 0.909 -6.792 -6.139 1.00 89.94 100 HIS A C 1
ATOM 816 O O . HIS A 1 100 ? 0.081 -7.216 -5.337 1.00 89.94 100 HIS A O 1
ATOM 822 N N . SER A 1 101 ? 1.778 -5.822 -5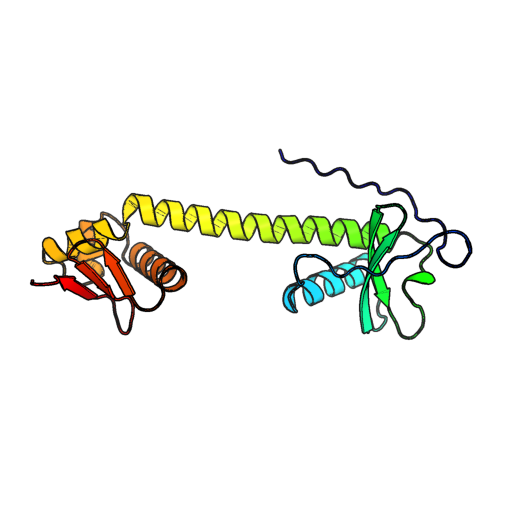.839 1.00 89.19 101 SER A N 1
ATOM 823 C CA . SER A 1 101 ? 1.828 -5.180 -4.522 1.00 89.19 101 SER A CA 1
ATOM 824 C C . SER A 1 101 ? 0.506 -4.493 -4.158 1.00 89.19 101 SER A C 1
ATOM 826 O O . SER A 1 101 ? 0.050 -4.605 -3.021 1.00 89.19 101 SER A O 1
ATOM 828 N N . GLU A 1 102 ? -0.119 -3.793 -5.110 1.00 89.19 102 GLU A N 1
ATOM 829 C CA . GLU A 1 102 ? -1.430 -3.157 -4.919 1.00 89.19 102 GLU A CA 1
ATOM 830 C C . GLU A 1 102 ? -2.523 -4.205 -4.656 1.00 89.19 102 GLU A C 1
ATOM 832 O O . GLU A 1 102 ? -3.338 -4.037 -3.748 1.00 89.19 102 GLU A O 1
ATOM 837 N N . TRP A 1 103 ? -2.526 -5.318 -5.400 1.00 91.19 103 TRP A N 1
ATOM 838 C CA . TRP A 1 103 ? -3.473 -6.416 -5.178 1.00 91.19 103 TRP A CA 1
ATOM 839 C C . TRP A 1 103 ? -3.318 -7.046 -3.798 1.00 91.19 103 TRP A C 1
ATOM 841 O O . TRP A 1 103 ? -4.328 -7.315 -3.150 1.00 91.19 103 TRP A O 1
ATOM 851 N N . ASP A 1 104 ? -2.090 -7.257 -3.331 1.00 90.81 104 ASP A N 1
ATOM 852 C CA . ASP A 1 104 ? -1.843 -7.830 -2.008 1.00 90.81 104 ASP A CA 1
ATOM 853 C C . ASP A 1 104 ? -2.352 -6.904 -0.895 1.00 90.81 104 ASP A C 1
ATOM 855 O O . ASP A 1 104 ? -2.936 -7.364 0.088 1.00 90.81 104 ASP A O 1
ATOM 859 N N . GLU A 1 105 ? -2.180 -5.588 -1.050 1.00 90.06 105 GLU A N 1
ATOM 860 C CA . GLU A 1 105 ? -2.724 -4.602 -0.113 1.00 90.06 105 GLU A CA 1
ATOM 861 C C . GLU A 1 105 ? -4.256 -4.596 -0.111 1.00 90.06 105 GLU A C 1
ATOM 863 O O . GLU A 1 105 ? -4.876 -4.623 0.956 1.00 90.06 105 GLU A O 1
ATOM 868 N N . LEU A 1 106 ? -4.877 -4.641 -1.293 1.00 91.75 106 LEU A N 1
ATOM 869 C CA . LEU A 1 106 ? -6.330 -4.741 -1.428 1.00 91.75 106 LEU A CA 1
ATOM 870 C C . LEU A 1 106 ? -6.874 -6.045 -0.835 1.00 91.75 106 LEU A C 1
ATOM 872 O O . LEU A 1 106 ? -7.910 -6.020 -0.170 1.00 91.75 106 LEU A O 1
ATOM 876 N N . ALA A 1 107 ? -6.182 -7.167 -1.033 1.00 93.38 107 ALA A N 1
ATOM 877 C CA . ALA A 1 107 ? -6.562 -8.462 -0.481 1.00 93.38 107 ALA A CA 1
ATOM 878 C C . ALA A 1 107 ? -6.493 -8.464 1.054 1.00 93.38 107 ALA A C 1
ATOM 880 O O . ALA A 1 107 ? -7.444 -8.907 1.705 1.00 93.38 107 ALA A O 1
ATOM 881 N N . ARG A 1 108 ? -5.423 -7.904 1.641 1.00 93.19 108 ARG A N 1
ATOM 882 C CA . ARG A 1 108 ? -5.314 -7.711 3.099 1.00 93.19 108 ARG A CA 1
ATOM 883 C C . ARG A 1 108 ? -6.444 -6.835 3.625 1.00 93.19 108 ARG A C 1
ATOM 885 O O . ARG A 1 108 ? -7.165 -7.246 4.531 1.00 93.19 108 ARG A O 1
ATOM 892 N N . LEU A 1 109 ? -6.664 -5.673 3.008 1.00 94.75 109 LEU A N 1
ATOM 893 C CA . LEU A 1 109 ? -7.729 -4.752 3.400 1.00 94.75 109 LEU A CA 1
ATOM 894 C C . LEU A 1 109 ? -9.119 -5.390 3.285 1.00 94.75 109 LEU A C 1
ATOM 896 O O . LEU A 1 109 ? -9.983 -5.145 4.127 1.00 94.75 109 LEU A O 1
ATOM 900 N N . TRP A 1 110 ? -9.356 -6.211 2.262 1.00 95.56 110 TRP A N 1
ATOM 901 C CA . TRP A 1 110 ? -10.594 -6.973 2.132 1.00 95.56 110 TRP A CA 1
ATOM 902 C C . TRP A 1 110 ? -10.771 -7.964 3.288 1.00 95.56 110 TRP A C 1
ATOM 904 O O . TRP A 1 110 ? -11.843 -7.999 3.891 1.00 95.56 110 TRP A O 1
ATOM 914 N N . GLY A 1 111 ? -9.715 -8.701 3.651 1.00 97.00 111 GLY A N 1
ATOM 915 C CA . GLY A 1 111 ? -9.708 -9.592 4.815 1.00 97.00 111 GLY A CA 1
ATOM 916 C C . GLY A 1 111 ? -10.019 -8.855 6.120 1.00 97.00 111 GLY A C 1
ATOM 917 O O . GLY A 1 111 ? -10.940 -9.245 6.839 1.00 97.00 111 GLY A O 1
ATOM 918 N N . TYR A 1 112 ? -9.340 -7.730 6.370 1.00 97.94 112 TYR A N 1
ATOM 919 C CA . TYR A 1 112 ? -9.578 -6.896 7.551 1.00 97.94 112 TYR A CA 1
ATOM 920 C C . TYR A 1 112 ? -11.021 -6.389 7.611 1.00 97.94 112 TYR A C 1
ATOM 922 O O . TYR A 1 112 ? -11.660 -6.478 8.658 1.00 97.94 112 TYR A O 1
ATOM 930 N N . ASN A 1 113 ? -11.567 -5.887 6.497 1.00 96.75 113 ASN A N 1
ATOM 931 C CA . ASN A 1 113 ? -12.952 -5.405 6.462 1.00 96.75 113 ASN A CA 1
ATOM 932 C C . ASN A 1 113 ? -13.962 -6.528 6.708 1.00 96.75 113 ASN A C 1
ATOM 934 O O . ASN A 1 113 ? -15.013 -6.276 7.290 1.00 96.75 113 ASN A O 1
ATOM 938 N N . ARG A 1 114 ? -13.653 -7.745 6.249 1.00 96.50 114 ARG A N 1
ATOM 939 C CA . ARG A 1 114 ? -14.529 -8.906 6.397 1.00 96.50 114 ARG A CA 1
ATOM 940 C C . ARG A 1 114 ? -14.579 -9.426 7.832 1.00 96.50 114 ARG A C 1
ATOM 942 O O . ARG A 1 114 ? -15.664 -9.766 8.286 1.00 96.50 114 ARG A O 1
ATOM 949 N N . LEU A 1 115 ? -13.430 -9.549 8.498 1.00 95.94 115 LEU A N 1
ATOM 950 C CA . LEU A 1 115 ? -13.346 -10.130 9.846 1.00 95.94 115 LEU A CA 1
ATOM 951 C C . LEU A 1 115 ? -13.558 -9.094 10.951 1.00 95.94 115 LEU A C 1
ATOM 953 O O . LEU A 1 115 ? -14.175 -9.389 11.965 1.00 95.94 115 LEU A O 1
ATOM 957 N N . ILE A 1 116 ? -13.053 -7.878 10.747 1.00 97.81 116 ILE A N 1
ATOM 958 C CA . ILE A 1 116 ? -13.074 -6.813 11.748 1.00 97.81 116 ILE A CA 1
ATOM 959 C C . ILE A 1 116 ? -14.042 -5.723 11.289 1.00 97.81 116 ILE A C 1
ATOM 961 O O . ILE A 1 116 ? -15.094 -5.513 11.886 1.00 97.81 116 ILE A O 1
ATOM 965 N N . GLY A 1 117 ? -13.703 -5.026 10.201 1.00 96.56 117 GLY A N 1
ATOM 966 C CA . GLY A 1 117 ? -14.406 -3.814 9.776 1.00 96.56 117 GLY A CA 1
ATOM 967 C C . GLY A 1 117 ? -14.449 -2.721 10.857 1.00 96.56 117 GLY A C 1
ATOM 968 O O . GLY A 1 117 ? -14.129 -2.924 12.026 1.00 96.56 117 GLY A O 1
ATOM 969 N N . LEU A 1 118 ? -14.876 -1.514 10.492 1.00 97.31 118 LEU A N 1
ATOM 970 C CA . LEU A 1 118 ? -15.062 -0.469 11.506 1.00 97.31 118 LEU A CA 1
ATOM 971 C C . LEU A 1 118 ? -16.247 -0.776 12.435 1.00 97.31 118 LEU A C 1
ATOM 973 O O . LEU A 1 118 ? -16.214 -0.415 13.608 1.00 97.31 118 LEU A O 1
ATOM 977 N N . MET A 1 119 ? -17.254 -1.497 11.934 1.00 97.25 119 MET A N 1
ATOM 978 C CA . MET A 1 119 ? -18.393 -1.918 12.746 1.00 97.25 119 MET A CA 1
ATOM 979 C C . MET A 1 119 ? -18.006 -2.965 13.796 1.00 97.25 119 MET A C 1
ATOM 981 O O . MET A 1 119 ? -18.512 -2.903 14.908 1.00 97.25 119 MET A O 1
ATOM 985 N N . GLY A 1 120 ? -17.081 -3.887 13.503 1.00 97.69 120 GLY A N 1
ATOM 986 C CA . GLY A 1 120 ? -16.589 -4.825 14.516 1.00 97.69 120 GLY A CA 1
ATOM 987 C C . GLY A 1 120 ? -15.819 -4.119 15.629 1.00 97.69 120 GLY A C 1
ATOM 988 O O . GLY A 1 120 ? -16.019 -4.449 16.792 1.00 97.69 120 GLY A O 1
ATOM 989 N N . ILE A 1 121 ? -15.030 -3.086 15.303 1.00 97.81 121 ILE A N 1
ATOM 990 C CA . ILE A 1 121 ? -14.373 -2.237 16.314 1.00 97.81 121 ILE A CA 1
ATOM 991 C C . ILE A 1 121 ? -15.416 -1.557 17.216 1.00 97.81 121 ILE A C 1
ATOM 993 O O . ILE A 1 121 ? -15.281 -1.578 18.438 1.00 97.81 121 ILE A O 1
ATOM 997 N N . ILE A 1 122 ? -16.470 -0.983 16.626 1.00 97.56 122 ILE A N 1
ATOM 998 C CA . ILE A 1 122 ? -17.565 -0.347 17.376 1.00 97.56 122 ILE A CA 1
ATOM 999 C C . ILE A 1 122 ? -18.298 -1.377 18.246 1.00 97.56 122 ILE A C 1
ATOM 1001 O O . ILE A 1 122 ? -18.519 -1.134 19.427 1.00 97.56 122 ILE A O 1
ATOM 1005 N N . ASN A 1 123 ? -18.623 -2.549 17.701 1.00 97.62 123 ASN A N 1
ATOM 1006 C CA . ASN A 1 123 ? -19.307 -3.604 18.443 1.00 97.62 123 ASN A CA 1
ATOM 1007 C C . ASN A 1 123 ? -18.467 -4.112 19.613 1.00 97.62 123 ASN A C 1
ATOM 1009 O O . ASN A 1 123 ? -18.999 -4.229 20.711 1.00 97.62 123 ASN A O 1
ATOM 1013 N N . ALA A 1 124 ? -17.171 -4.358 19.420 1.00 97.75 124 ALA A N 1
ATOM 1014 C CA . ALA A 1 124 ? -16.279 -4.770 20.502 1.00 97.75 124 ALA A CA 1
ATOM 1015 C C . ALA A 1 124 ? -16.243 -3.715 21.622 1.00 97.75 124 ALA A C 1
ATOM 1017 O O . ALA A 1 124 ? -16.333 -4.052 22.801 1.00 97.75 124 ALA A O 1
ATOM 1018 N N . TYR A 1 125 ? -16.211 -2.429 21.258 1.00 96.19 125 TYR A N 1
ATOM 1019 C CA . TYR A 1 125 ? -16.336 -1.337 22.223 1.00 96.19 125 TYR A CA 1
ATOM 1020 C C . TYR A 1 125 ? -17.674 -1.370 22.984 1.00 96.19 125 TYR A C 1
ATOM 1022 O O . TYR A 1 125 ? -17.675 -1.293 24.210 1.00 96.19 125 TYR A O 1
ATOM 1030 N N . ILE A 1 126 ? -18.803 -1.547 22.288 1.00 96.19 126 ILE A N 1
ATOM 1031 C CA . ILE A 1 126 ? -20.139 -1.665 22.907 1.00 96.19 126 ILE A CA 1
ATOM 1032 C C . ILE A 1 126 ? -20.215 -2.879 23.852 1.00 96.19 126 ILE A C 1
ATOM 1034 O O . ILE A 1 126 ? -20.876 -2.814 24.885 1.00 96.19 126 ILE A O 1
ATOM 1038 N N . HIS A 1 127 ? -19.503 -3.967 23.543 1.00 97.06 127 HIS A N 1
ATOM 1039 C CA . HIS A 1 127 ? -19.389 -5.151 24.406 1.00 97.06 127 HIS A CA 1
ATOM 1040 C C . HIS A 1 127 ? -18.453 -4.943 25.609 1.00 97.06 127 HIS A C 1
ATOM 1042 O O . HIS A 1 127 ? -18.244 -5.865 26.395 1.00 97.06 127 HIS A O 1
ATOM 1048 N N . GLY A 1 128 ? -17.910 -3.736 25.780 1.00 96.19 128 GLY A N 1
ATOM 1049 C CA . GLY A 1 128 ? -17.083 -3.363 26.918 1.00 96.19 128 GLY A CA 1
ATOM 1050 C C . GLY A 1 128 ? -15.609 -3.730 26.771 1.00 96.19 128 GLY A C 1
ATOM 1051 O O . GLY A 1 128 ? -14.892 -3.641 27.764 1.00 96.19 128 GLY A O 1
ATOM 1052 N N . CYS A 1 129 ? -15.138 -4.111 25.577 1.00 96.94 129 CYS A N 1
ATOM 1053 C CA . CYS A 1 129 ? -13.713 -4.343 25.344 1.00 96.94 129 CYS A CA 1
ATOM 1054 C C . CYS A 1 129 ? -12.934 -3.025 25.474 1.00 96.94 129 CYS A C 1
ATOM 1056 O O . CYS A 1 129 ? -13.182 -2.067 24.737 1.00 96.94 129 CYS A O 1
ATOM 1058 N N . GLN A 1 130 ? -11.964 -2.987 26.386 1.00 91.31 130 GLN A N 1
ATOM 1059 C CA . GLN A 1 130 ? -11.140 -1.808 26.677 1.00 91.31 130 GLN A CA 1
ATOM 1060 C C . GLN A 1 130 ? -9.708 -1.939 26.154 1.00 91.31 130 GLN A C 1
ATOM 1062 O O . GLN A 1 130 ? -8.998 -0.939 26.034 1.00 91.31 130 GLN A O 1
ATOM 1067 N N . THR A 1 131 ? -9.271 -3.160 25.840 1.00 95.12 131 THR A N 1
ATOM 1068 C CA . THR A 1 131 ? -7.915 -3.443 25.353 1.00 95.12 131 THR A CA 1
ATOM 1069 C C . THR A 1 131 ? -7.934 -4.072 23.961 1.00 95.12 131 THR A C 1
ATOM 1071 O O . THR A 1 131 ? -8.915 -4.697 23.560 1.00 95.12 131 THR A O 1
ATOM 1074 N N . LEU A 1 132 ? -6.826 -3.942 23.216 1.00 95.62 132 LEU A N 1
ATOM 1075 C CA . LEU A 1 132 ? -6.669 -4.633 21.927 1.00 95.62 132 LEU A CA 1
ATOM 1076 C C . LEU A 1 132 ? -6.754 -6.152 22.086 1.00 95.62 132 LEU A C 1
ATOM 1078 O O . LEU A 1 132 ? -7.314 -6.814 21.221 1.00 95.62 132 LEU A O 1
ATOM 1082 N N . TYR A 1 133 ? -6.249 -6.684 23.199 1.00 97.31 133 TYR A N 1
ATOM 1083 C CA . TYR A 1 133 ? -6.349 -8.100 23.531 1.00 97.31 133 TYR A CA 1
ATOM 1084 C C . TYR A 1 133 ? -7.813 -8.553 23.649 1.00 97.31 133 TYR A C 1
ATOM 1086 O O . TYR A 1 133 ? -8.218 -9.517 23.004 1.00 97.31 133 TYR A O 1
ATOM 1094 N N . GLU A 1 134 ? -8.630 -7.824 24.415 1.00 98.12 134 GLU A N 1
ATOM 1095 C CA . GLU A 1 134 ? -10.061 -8.121 24.568 1.00 98.12 134 GLU A CA 1
ATOM 1096 C C . GLU A 1 134 ? -10.825 -7.967 23.253 1.00 98.12 134 GLU A C 1
ATOM 1098 O O . GLU A 1 134 ? -11.629 -8.829 22.908 1.00 98.12 134 GLU A O 1
ATOM 1103 N N . MET A 1 135 ? -10.554 -6.897 22.498 1.00 98.00 135 MET A N 1
ATOM 1104 C CA . MET A 1 135 ? -11.177 -6.683 21.191 1.00 98.00 135 MET A CA 1
ATOM 1105 C C . MET A 1 135 ? -10.823 -7.802 20.209 1.00 98.00 135 MET A C 1
ATOM 1107 O O . MET A 1 135 ? -11.699 -8.289 19.501 1.00 98.00 135 MET A O 1
ATOM 1111 N N . ALA A 1 136 ? -9.558 -8.224 20.165 1.00 98.19 136 ALA A N 1
ATOM 1112 C CA . ALA A 1 136 ? -9.107 -9.303 19.295 1.00 98.19 136 ALA A CA 1
ATOM 1113 C C . ALA A 1 136 ? -9.772 -10.636 19.668 1.00 98.19 136 ALA A C 1
ATOM 1115 O O . ALA A 1 136 ? -10.273 -11.329 18.786 1.00 98.19 136 ALA A O 1
ATOM 1116 N N . ALA A 1 137 ? -9.872 -10.939 20.968 1.00 98.19 137 ALA A N 1
ATOM 1117 C CA . ALA A 1 137 ? -10.588 -12.114 21.459 1.00 98.19 137 ALA A CA 1
ATOM 1118 C C . ALA A 1 137 ? -12.087 -12.078 21.107 1.00 98.19 137 ALA A C 1
ATOM 1120 O O . ALA A 1 137 ? -12.639 -13.094 20.694 1.00 98.19 137 ALA A O 1
ATOM 1121 N N . TYR A 1 138 ? -12.741 -10.916 21.219 1.00 98.25 138 TYR A N 1
ATOM 1122 C CA . TYR A 1 138 ? -14.146 -10.743 20.829 1.00 98.25 138 TYR A CA 1
ATOM 1123 C C . TYR A 1 138 ? -14.371 -10.936 19.320 1.00 98.25 138 TYR A C 1
ATOM 1125 O O . TYR A 1 138 ? -15.381 -11.503 18.909 1.00 98.25 138 TYR A O 1
ATOM 1133 N N . LEU A 1 139 ? -13.430 -10.469 18.497 1.00 97.88 139 LEU A N 1
ATOM 1134 C CA . LEU A 1 139 ? -13.485 -10.552 17.034 1.00 97.88 139 LEU A CA 1
ATOM 1135 C C . LEU A 1 139 ? -12.979 -11.893 16.473 1.00 97.88 139 LEU A C 1
ATOM 1137 O O . LEU A 1 139 ? -12.993 -12.066 15.257 1.00 97.88 139 LEU A O 1
ATOM 1141 N N . ASP A 1 140 ? -12.530 -12.813 17.334 1.00 97.81 140 ASP A N 1
ATOM 1142 C CA . ASP A 1 140 ? -11.909 -14.095 16.969 1.00 97.81 140 ASP A CA 1
ATOM 1143 C C . ASP A 1 140 ? -10.722 -13.936 15.995 1.00 97.81 140 ASP A C 1
ATOM 1145 O O . ASP A 1 140 ? -10.584 -14.626 14.983 1.00 97.81 140 ASP A O 1
ATOM 1149 N N . VAL A 1 141 ? -9.850 -12.966 16.289 1.00 98.06 141 VAL A N 1
ATOM 1150 C CA . VAL A 1 141 ? -8.612 -12.697 15.542 1.00 98.06 141 VAL A CA 1
ATOM 1151 C C . VAL A 1 141 ? -7.424 -12.561 16.492 1.00 98.06 141 VAL A C 1
ATOM 1153 O O . VAL A 1 141 ? -7.577 -12.401 17.701 1.00 98.06 141 VAL A O 1
ATOM 1156 N N . THR A 1 142 ? -6.203 -12.598 15.960 1.00 98.19 142 THR A N 1
ATOM 1157 C CA . THR A 1 142 ? -5.010 -12.308 16.766 1.00 98.19 142 THR A CA 1
ATOM 1158 C C . THR A 1 142 ? -4.871 -10.803 17.014 1.00 98.19 142 THR A C 1
ATOM 1160 O O . THR A 1 142 ? -5.294 -9.984 16.193 1.00 98.19 142 THR A O 1
ATOM 1163 N N . GLU A 1 143 ? -4.235 -10.415 18.125 1.00 97.56 143 GLU A N 1
ATOM 1164 C CA . GLU A 1 143 ? -3.966 -8.997 18.418 1.00 97.56 143 GLU A CA 1
ATOM 1165 C C . GLU A 1 143 ? -3.135 -8.337 17.307 1.00 97.56 143 GLU A C 1
ATOM 1167 O O . GLU A 1 143 ? -3.405 -7.199 16.928 1.00 97.56 143 GLU A O 1
ATOM 1172 N N . GLU A 1 144 ? -2.168 -9.065 16.740 1.00 97.81 144 GLU A N 1
ATOM 1173 C CA . GLU A 1 144 ? -1.345 -8.576 15.631 1.00 97.81 144 GLU A CA 1
ATOM 1174 C C . GLU A 1 144 ? -2.192 -8.285 14.388 1.00 97.81 144 GLU A C 1
ATOM 1176 O O . GLU A 1 144 ? -2.096 -7.204 13.813 1.00 97.81 144 GLU A O 1
ATOM 1181 N N . TYR A 1 145 ? -3.107 -9.193 14.031 1.00 97.62 145 TYR A N 1
ATOM 1182 C CA . TYR A 1 145 ? -4.009 -8.997 12.897 1.00 97.62 145 TYR A CA 1
ATOM 1183 C C . TYR A 1 145 ? -4.930 -7.784 13.099 1.00 97.62 145 TYR A C 1
ATOM 1185 O O . TYR A 1 145 ? -5.157 -7.001 12.174 1.00 97.62 145 TYR A O 1
ATOM 1193 N N . LEU A 1 146 ? -5.425 -7.577 14.326 1.00 98.00 146 LEU A N 1
ATOM 1194 C CA . LEU A 1 146 ? -6.196 -6.384 14.678 1.00 98.00 146 LEU A CA 1
ATOM 1195 C C . LEU A 1 146 ? -5.344 -5.107 14.589 1.00 98.00 146 LEU A C 1
ATOM 1197 O O . LEU A 1 146 ? -5.807 -4.094 14.062 1.00 98.00 146 LEU A O 1
ATOM 1201 N N . ARG A 1 147 ? -4.095 -5.143 15.065 1.00 97.12 147 ARG A N 1
ATOM 1202 C CA . ARG A 1 147 ? -3.162 -4.007 15.020 1.00 97.12 147 ARG A CA 1
ATOM 1203 C C . ARG A 1 147 ? -2.850 -3.598 13.579 1.00 97.12 147 ARG A C 1
ATOM 1205 O O . ARG A 1 147 ? -2.902 -2.407 13.263 1.00 97.12 147 ARG A O 1
ATOM 1212 N N . GLU A 1 148 ? -2.603 -4.565 12.699 1.00 97.00 148 GLU A N 1
ATOM 1213 C CA . GLU A 1 148 ? -2.420 -4.325 11.265 1.00 97.00 148 GLU A CA 1
ATOM 1214 C C . GLU A 1 148 ? -3.680 -3.731 10.617 1.00 97.00 148 GLU A C 1
ATOM 1216 O O . GLU A 1 148 ? -3.593 -2.748 9.879 1.00 97.00 148 GLU A O 1
ATOM 1221 N N . ALA A 1 149 ? -4.865 -4.261 10.938 1.00 97.56 149 ALA A N 1
ATOM 1222 C CA . ALA A 1 149 ? -6.128 -3.729 10.434 1.00 97.56 149 ALA A CA 1
ATOM 1223 C C . ALA A 1 149 ? -6.334 -2.260 10.836 1.00 97.56 149 ALA A C 1
ATOM 1225 O O . ALA A 1 149 ? -6.666 -1.424 9.992 1.00 97.56 149 ALA A O 1
ATOM 1226 N N . ILE A 1 150 ? -6.091 -1.926 12.109 1.00 97.25 150 ILE A N 1
ATOM 1227 C CA . ILE A 1 150 ? -6.166 -0.554 12.634 1.00 97.25 150 ILE A CA 1
ATOM 1228 C C . ILE A 1 150 ? -5.189 0.359 11.890 1.00 97.25 150 ILE A C 1
ATOM 1230 O O . ILE A 1 150 ? -5.562 1.468 11.501 1.00 97.25 150 ILE A O 1
ATOM 1234 N N . PHE A 1 151 ? -3.961 -0.105 11.647 1.00 96.25 151 PHE A N 1
ATOM 1235 C CA . PHE A 1 151 ? -2.973 0.634 10.867 1.00 96.25 151 PHE A CA 1
ATOM 1236 C C . PHE A 1 151 ? -3.451 0.892 9.428 1.00 96.25 151 PHE A C 1
ATOM 1238 O O . PHE A 1 151 ? -3.386 2.026 8.950 1.00 96.25 151 PHE A O 1
ATOM 1245 N N . CYS A 1 152 ? -4.015 -0.112 8.753 1.00 95.44 152 CYS A N 1
ATOM 1246 C CA . CYS A 1 152 ? -4.588 0.057 7.417 1.00 95.44 152 CYS A CA 1
ATOM 1247 C C . CYS A 1 152 ? -5.777 1.030 7.404 1.00 95.44 152 CYS A C 1
ATOM 1249 O O . CYS A 1 152 ? -5.886 1.860 6.499 1.00 95.44 152 CYS A O 1
ATOM 1251 N N . TYR A 1 153 ? -6.657 0.983 8.407 1.00 97.12 153 TYR A N 1
ATOM 1252 C CA . TYR A 1 153 ? -7.765 1.933 8.522 1.00 97.12 153 TYR A CA 1
ATOM 1253 C C . TYR A 1 153 ? -7.286 3.358 8.783 1.00 97.12 153 TYR A C 1
ATOM 1255 O O . TYR A 1 153 ? -7.811 4.282 8.164 1.00 97.12 153 TYR A O 1
ATOM 1263 N N . ARG A 1 154 ? -6.253 3.538 9.612 1.00 96.62 154 ARG A N 1
ATOM 1264 C CA . ARG A 1 154 ? -5.590 4.832 9.805 1.00 96.62 154 ARG A CA 1
ATOM 1265 C C . ARG A 1 154 ? -5.025 5.368 8.492 1.00 96.62 154 ARG A C 1
ATOM 1267 O O . ARG A 1 154 ? -5.305 6.506 8.138 1.00 96.62 154 ARG A O 1
ATOM 1274 N N . ASN A 1 155 ? -4.293 4.555 7.729 1.00 94.44 155 ASN A N 1
ATOM 1275 C CA . ASN A 1 155 ? -3.750 4.986 6.434 1.00 94.44 155 ASN A CA 1
ATOM 1276 C C . ASN A 1 155 ? -4.857 5.360 5.437 1.00 94.44 155 ASN A C 1
ATOM 1278 O O . ASN A 1 155 ? -4.685 6.275 4.635 1.00 94.44 155 ASN A O 1
ATOM 1282 N N . LYS A 1 156 ? -6.006 4.677 5.502 1.00 93.94 156 LYS A N 1
ATOM 1283 C CA . LYS A 1 156 ? -7.146 4.917 4.611 1.00 93.94 156 LYS A CA 1
ATOM 1284 C C . LYS A 1 156 ? -7.993 6.134 5.002 1.00 93.94 156 LYS A C 1
ATOM 1286 O O . LYS A 1 156 ? -8.472 6.842 4.119 1.00 93.94 156 LYS A O 1
ATOM 1291 N N . TYR A 1 157 ? -8.251 6.340 6.292 1.00 96.25 157 TYR A N 1
ATOM 1292 C CA . TYR A 1 157 ? -9.209 7.339 6.788 1.00 96.25 157 TYR A CA 1
ATOM 1293 C C . TYR A 1 157 ? -8.552 8.529 7.504 1.00 96.25 157 TYR A C 1
ATOM 1295 O O . TYR A 1 157 ? -9.223 9.527 7.758 1.00 96.25 157 TYR A O 1
ATOM 1303 N N . GLY A 1 158 ? -7.256 8.453 7.805 1.00 96.31 158 GLY A N 1
ATOM 1304 C CA . GLY A 1 158 ? -6.522 9.450 8.576 1.00 96.31 158 GLY A CA 1
ATOM 1305 C C . GLY A 1 158 ? -6.699 9.266 10.085 1.00 96.31 158 GLY A C 1
ATOM 1306 O O . GLY A 1 158 ? -6.689 8.151 10.601 1.00 96.31 158 GLY A O 1
ATOM 1307 N N . VAL A 1 159 ? -6.849 10.382 10.802 1.00 97.38 159 VAL A N 1
ATOM 1308 C CA . VAL A 1 159 ? -6.882 10.430 12.277 1.00 97.38 159 VAL A CA 1
ATOM 1309 C C . VAL A 1 159 ? -8.117 9.739 12.862 1.00 97.38 159 VAL A C 1
ATOM 1311 O O . VAL A 1 159 ? -8.023 9.107 13.913 1.00 97.38 159 VAL A O 1
ATOM 1314 N N . TYR A 1 160 ? -9.275 9.851 12.209 1.00 97.50 160 TYR A N 1
ATOM 1315 C CA . TYR A 1 160 ? -10.531 9.267 12.680 1.00 97.50 160 TYR A CA 1
ATOM 1316 C C . TYR A 1 160 ? -11.519 9.028 11.534 1.00 97.50 160 TYR A C 1
ATOM 1318 O O . TYR A 1 160 ? -11.377 9.574 10.439 1.00 97.50 160 TYR A O 1
ATOM 1326 N N . LYS A 1 161 ? -12.574 8.253 11.804 1.00 97.75 161 LYS A N 1
ATOM 1327 C CA . LYS A 1 161 ? -13.720 8.072 10.909 1.00 97.75 161 LYS A CA 1
ATOM 1328 C C . LYS A 1 161 ? -15.035 8.082 11.693 1.00 97.75 161 LYS A C 1
ATOM 1330 O O . LYS A 1 161 ? -15.209 7.293 12.616 1.00 97.75 161 LYS A O 1
ATOM 1335 N N . LYS A 1 162 ? -15.973 8.950 11.294 1.00 97.00 162 LYS A N 1
ATOM 1336 C CA . LYS A 1 162 ? -17.366 8.928 11.772 1.00 97.00 162 LYS A CA 1
ATOM 1337 C C . LYS A 1 162 ? -18.177 7.872 11.011 1.00 97.00 162 LYS A C 1
ATOM 1339 O O . LYS A 1 162 ? -18.088 7.815 9.779 1.00 97.00 162 LYS A O 1
ATOM 1344 N N . ILE A 1 163 ? -18.947 7.072 11.745 1.00 95.62 163 ILE A N 1
ATOM 1345 C CA . ILE A 1 163 ? -19.904 6.071 11.256 1.00 95.62 163 ILE A CA 1
ATOM 1346 C C . ILE A 1 163 ? -21.153 6.191 12.117 1.00 95.62 163 ILE A C 1
ATOM 1348 O O . ILE A 1 163 ? -21.089 5.927 13.313 1.00 95.62 163 ILE A O 1
ATOM 1352 N N . ASP A 1 164 ? -22.267 6.593 11.511 1.00 93.06 164 ASP A N 1
ATOM 1353 C CA . ASP A 1 164 ? -23.533 6.824 12.209 1.00 93.06 164 ASP A CA 1
ATOM 1354 C C . ASP A 1 164 ? -23.337 7.706 13.459 1.00 93.06 164 ASP A C 1
ATOM 1356 O O . ASP A 1 164 ? -22.839 8.836 13.349 1.00 93.06 164 ASP A O 1
ATOM 1360 N N . ASN A 1 165 ? -23.667 7.171 14.637 1.00 95.44 165 ASN A N 1
ATOM 1361 C CA . ASN A 1 165 ? -23.547 7.840 15.933 1.00 95.44 165 ASN A CA 1
ATOM 1362 C C . ASN A 1 165 ? -22.209 7.561 16.630 1.00 95.44 165 ASN A C 1
ATOM 1364 O O . ASN A 1 165 ? -22.037 7.930 17.783 1.00 95.44 165 ASN A O 1
ATOM 1368 N N . TYR A 1 166 ? -21.244 6.937 15.953 1.00 96.81 166 TYR A N 1
ATOM 1369 C CA . TYR A 1 166 ? -19.931 6.632 16.513 1.00 96.81 166 TYR A CA 1
ATOM 1370 C C . TYR A 1 166 ? -18.801 7.322 15.751 1.00 96.81 166 TYR A C 1
ATOM 1372 O O . TYR A 1 166 ? -18.853 7.557 14.540 1.00 96.81 166 TYR A O 1
ATOM 1380 N N . VAL A 1 167 ? -17.720 7.613 16.466 1.00 97.31 167 VAL A N 1
ATOM 1381 C CA . VAL A 1 167 ? -16.448 8.058 15.898 1.00 97.31 167 VAL A CA 1
ATOM 1382 C C . VAL A 1 167 ? -15.356 7.098 16.336 1.00 97.31 167 VAL A C 1
ATOM 1384 O O . VAL A 1 167 ? -15.116 6.933 17.530 1.00 97.31 167 VAL A O 1
ATOM 1387 N N . VAL A 1 168 ? -14.681 6.486 15.363 1.00 97.81 168 VAL A N 1
ATOM 1388 C CA . VAL A 1 168 ? -13.490 5.663 15.592 1.00 97.81 168 VAL A CA 1
ATOM 1389 C C . VAL A 1 168 ? -12.260 6.537 15.379 1.00 97.81 168 VAL A C 1
ATOM 1391 O O . VAL A 1 168 ? -11.991 6.965 14.257 1.00 97.81 168 VAL A O 1
ATOM 1394 N N . TYR A 1 169 ? -11.524 6.817 16.447 1.00 97.50 169 TYR A N 1
ATOM 1395 C CA . TYR A 1 169 ? -10.234 7.501 16.424 1.00 97.50 169 TYR A CA 1
ATOM 1396 C C . TYR A 1 169 ? -9.106 6.478 16.318 1.00 97.50 169 TYR A C 1
ATOM 1398 O O . TYR A 1 169 ? -9.094 5.497 17.057 1.00 97.50 169 TYR A O 1
ATOM 1406 N N . PHE A 1 170 ? -8.150 6.726 15.427 1.00 96.94 170 PHE A N 1
ATOM 1407 C CA . PHE A 1 170 ? -6.944 5.913 15.250 1.00 96.94 170 PHE A CA 1
ATOM 1408 C C . PHE A 1 170 ? -5.707 6.549 15.900 1.00 96.94 170 PHE A C 1
ATOM 1410 O O . PHE A 1 170 ? -4.741 5.850 16.198 1.00 96.94 170 PHE A O 1
ATOM 1417 N N . GLU A 1 171 ? -5.734 7.864 16.139 1.00 94.50 171 GLU A N 1
ATOM 1418 C CA . GLU A 1 171 ? -4.680 8.610 16.833 1.00 94.50 171 GLU A CA 1
ATOM 1419 C C . GLU A 1 171 ? -5.231 9.408 18.030 1.00 94.50 171 GLU A C 1
ATOM 1421 O O . GLU A 1 171 ? -6.370 9.877 17.979 1.00 94.50 171 GLU A O 1
ATOM 1426 N N . PRO A 1 172 ? -4.433 9.607 19.102 1.00 91.06 172 PRO A N 1
ATOM 1427 C CA . PRO A 1 172 ? -3.096 9.033 19.337 1.00 91.06 172 PRO A CA 1
ATOM 1428 C C . PRO A 1 172 ? -3.125 7.534 19.687 1.00 91.06 172 PRO A C 1
ATOM 1430 O O . PRO A 1 172 ? -2.090 6.880 19.730 1.00 91.06 172 PRO A O 1
ATOM 1433 N N . CYS A 1 173 ? -4.308 6.988 19.950 1.00 91.38 173 CYS A N 1
ATOM 1434 C CA . CYS A 1 173 ? -4.556 5.571 20.188 1.00 91.38 173 CYS A CA 1
ATOM 1435 C C . CYS A 1 173 ? -5.970 5.231 19.710 1.00 91.38 173 CYS A C 1
ATOM 1437 O O . CYS A 1 173 ? -6.781 6.136 19.495 1.00 91.38 173 CYS A O 1
ATOM 1439 N N . LEU A 1 174 ? -6.261 3.936 19.564 1.00 95.31 174 LEU A N 1
ATOM 1440 C CA . LEU A 1 174 ? -7.596 3.485 19.191 1.00 95.31 174 LEU A CA 1
ATOM 1441 C C . LEU A 1 174 ? -8.609 3.896 20.267 1.00 95.31 174 LEU A C 1
ATOM 1443 O O . LEU A 1 174 ? -8.480 3.491 21.422 1.00 95.31 174 LEU A O 1
ATOM 1447 N N . LYS A 1 175 ? -9.621 4.675 19.884 1.00 94.94 175 LYS A N 1
ATOM 1448 C CA . LYS A 1 175 ? -10.763 5.016 20.741 1.00 94.94 175 LYS A CA 1
ATOM 1449 C C . LYS A 1 175 ? -12.047 5.005 19.935 1.00 94.94 175 LYS A C 1
ATOM 1451 O O . LYS A 1 175 ? -12.055 5.401 18.773 1.00 94.94 175 LYS A O 1
ATOM 1456 N N . VAL A 1 176 ? -13.137 4.608 20.574 1.00 96.44 176 VAL A N 1
ATOM 1457 C CA . VAL A 1 176 ? -14.485 4.736 20.023 1.00 96.44 176 VAL A CA 1
ATOM 1458 C C . VAL A 1 176 ? -15.258 5.690 20.923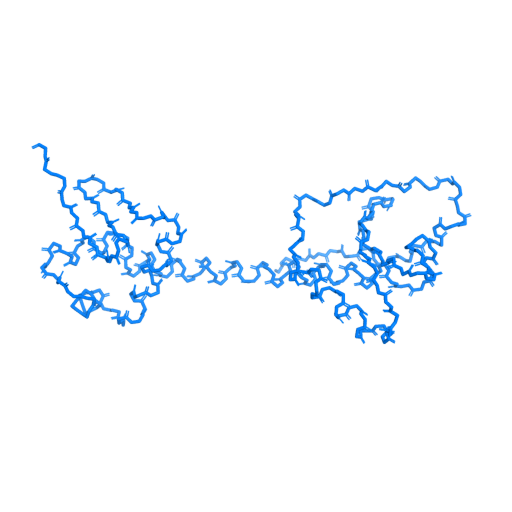 1.00 96.44 176 VAL A C 1
ATOM 1460 O O . VAL A 1 176 ? -15.191 5.581 22.147 1.00 96.44 176 VAL A O 1
ATOM 1463 N N . CYS A 1 177 ? -15.939 6.659 20.323 1.00 94.38 177 CYS A N 1
ATOM 1464 C CA . CYS A 1 177 ? -16.795 7.604 21.031 1.00 94.38 177 CYS A CA 1
ATOM 1465 C C . CYS A 1 177 ? -18.195 7.561 20.437 1.00 94.38 177 CYS A C 1
ATOM 1467 O O . CYS A 1 177 ? -18.339 7.601 19.216 1.00 94.38 177 CYS A O 1
ATOM 1469 N N . GLU A 1 178 ? -19.204 7.516 21.296 1.00 95.06 178 GLU A N 1
ATOM 1470 C CA . GLU A 1 178 ? -20.594 7.739 20.913 1.00 95.06 178 GLU A CA 1
ATOM 1471 C C . GLU A 1 178 ? -20.875 9.246 20.872 1.00 95.06 178 GLU A C 1
ATOM 1473 O O . GLU A 1 178 ? -20.429 10.005 21.736 1.00 95.06 178 GLU A O 1
ATOM 1478 N N . ILE A 1 179 ? -21.570 9.687 19.833 1.00 93.81 179 ILE A N 1
ATOM 1479 C CA . ILE A 1 179 ? -22.059 11.050 19.682 1.00 93.81 179 ILE A CA 1
ATOM 1480 C C . ILE A 1 179 ? -23.416 11.085 20.375 1.00 93.81 179 ILE A C 1
ATOM 1482 O O . ILE A 1 179 ? -24.364 10.460 19.908 1.00 93.81 179 ILE A O 1
ATOM 1486 N N . LEU A 1 180 ? -23.479 11.794 21.497 1.00 86.12 180 LEU A N 1
ATOM 1487 C CA . LEU A 1 180 ? -24.736 12.114 22.162 1.00 86.12 180 LEU A CA 1
ATOM 1488 C C . LEU A 1 180 ? -25.305 13.377 21.505 1.00 86.12 180 LEU A C 1
ATOM 1490 O O . LEU A 1 180 ? -24.569 14.357 21.354 1.00 86.12 180 LEU A O 1
ATOM 1494 N N . ASP A 1 181 ? -26.568 13.312 21.087 1.00 70.62 181 ASP A N 1
ATOM 1495 C CA . ASP A 1 181 ? -27.333 14.464 20.587 1.00 70.62 181 ASP A CA 1
ATOM 1496 C C . ASP A 1 181 ? -27.605 15.502 21.693 1.00 70.62 181 ASP A C 1
ATOM 1498 O O . ASP A 1 181 ? -27.831 15.098 22.861 1.00 70.62 181 ASP A O 1
#
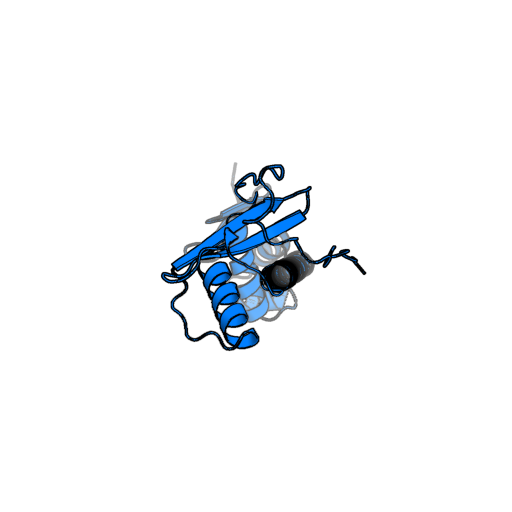
Organism: Blautia hydrogenotrophica (strain DSM 10507 / JCM 14656 / S5a33) (NCBI:txid476272)

Radius of gyration: 25.29 Å; chains: 1; bounding box: 57×29×69 Å

Secondary structure (DSSP, 8-state):
--------PPPP-TTS-TT---EE---SSPPPHHHHHHHHHHHHHHHT--SPP-EEEEEEETTEEEEEEE-SS--GGG--SSHHHHHHHHHHHHHHHHHHHHHHHHHHHHHHHHHTHHHHHHHHHHTT--SHHHHHHHTTS-HHHHHHHHHHHHHHHTTEEEETTEEEE-SSS-EEEE---

Sequence (181 aa):
MPSFYLGLSRLYPLGENEAEVVEERRFKSKLTQSDLRWLLTNYKNILSIEDTIESISNYEINKKRSGGVNTPEYDYLSNSSGQDNLMQILYLLLSFIKLHSEWDELARLWGYNRLIGLMGIINAYIHGCQTLYEMAAYLDVTEEYLREAIFCYRNKYGVYKKIDNYVVYFEPCLKVCEILD